Protein AF-A0A8S3K7L9-F1 (afdb_monomer_lite)

Secondary structure (DSSP, 8-state):
-HHHHHHHHHHHHHTTSSSS-HHHHHHHHHHHHTTHHHHHHHHHHHHH-TT--HHHHHHHHHHHHHHHHHHGGGGHHHHTSHHHHHHHHHHHH-SSHHHHHHHHHHHHHHHHHH--

InterPro domains:
  IPR011989 Armadillo-like helical [G3DSA:1.25.10.10] (1-116)
  IPR058584 Importin subunit beta-1/Transportin-1-like, TPR repeats [PF25574] (2-91)

Sequence (116 aa):
CLSAYTGIIQGLRNSVAPAGDSTLALVELQLVTGQLPFMVQFIETIARDPNKSDSIIGSAIGLIGDLVTSYGQQMIEYVERDPIDKLLTEGKRSKIMKTKTLAMWATKEIRKIKNN

Foldseek 3Di:
DLVVLLVVLVVLVVQCPDPDDNPVSVVVLVVCLVVVVVLLVVLLVLLPDPPRDLVNLQSSLLSLLSCCVSVQLVCLVSCPDPSNVSSLVVQCVDPDPSSNVSSVNSVVSNVVSVVD

Radius of gyration: 14.1 Å; chains: 1; bounding box: 35×37×35 Å

Structure (mmCIF, N/CA/C/O backbone):
data_AF-A0A8S3K7L9-F1
#
_entry.id   AF-A0A8S3K7L9-F1
#
loop_
_atom_site.group_PDB
_atom_site.id
_atom_site.type_symbol
_atom_site.label_atom_id
_atom_site.label_alt_id
_atom_site.label_comp_id
_atom_site.label_asym_id
_atom_site.label_entity_id
_atom_site.label_seq_id
_atom_site.pdbx_PDB_ins_code
_atom_site.Cartn_x
_atom_site.Cartn_y
_atom_site.Cartn_z
_atom_site.occupancy
_atom_site.B_iso_or_equiv
_atom_site.auth_seq_id
_atom_site.auth_comp_id
_atom_site.auth_asym_id
_atom_site.auth_atom_id
_atom_site.pdbx_PDB_model_num
ATOM 1 N N . CYS A 1 1 ? -6.205 5.003 -13.461 1.00 54.00 1 CYS A N 1
ATOM 2 C CA . CYS A 1 1 ? -7.403 4.680 -12.651 1.00 54.00 1 CYS A CA 1
ATOM 3 C C . CYS A 1 1 ? -7.099 4.561 -11.153 1.00 54.00 1 CYS A C 1
ATOM 5 O O . CYS A 1 1 ? -7.787 5.218 -10.391 1.00 54.00 1 CYS A O 1
ATOM 7 N N . LEU A 1 2 ? -6.061 3.828 -10.711 1.00 57.00 2 LEU A N 1
ATOM 8 C CA . LEU A 1 2 ? -5.636 3.778 -9.288 1.00 57.00 2 LEU A CA 1
ATOM 9 C C . LEU A 1 2 ? -5.440 5.163 -8.652 1.00 57.00 2 LEU A C 1
ATOM 11 O O . LEU A 1 2 ? -5.891 5.407 -7.540 1.00 57.00 2 LEU A O 1
ATOM 15 N N . SER A 1 3 ? -4.823 6.083 -9.396 1.00 58.16 3 SER A N 1
ATOM 16 C CA . SER A 1 3 ? -4.593 7.465 -8.968 1.00 58.16 3 SER A CA 1
ATOM 17 C C . SER A 1 3 ? -5.874 8.229 -8.622 1.00 58.16 3 SER A C 1
ATOM 19 O O . SER A 1 3 ? -5.829 9.109 -7.770 1.00 58.16 3 SER A O 1
ATOM 21 N N . ALA A 1 4 ? -7.011 7.888 -9.238 1.00 68.31 4 ALA A N 1
ATOM 22 C CA . ALA A 1 4 ? -8.294 8.512 -8.927 1.00 68.31 4 ALA A CA 1
ATOM 23 C C . ALA A 1 4 ? -8.810 8.060 -7.553 1.00 68.31 4 ALA A C 1
ATOM 25 O O . ALA A 1 4 ? -9.228 8.895 -6.759 1.00 68.31 4 ALA A O 1
ATOM 26 N N . TYR A 1 5 ? -8.697 6.765 -7.233 1.00 57.16 5 TYR A N 1
ATOM 27 C CA . TYR A 1 5 ? -9.067 6.240 -5.914 1.00 57.16 5 TYR A CA 1
ATOM 28 C C . TYR A 1 5 ? -8.175 6.798 -4.806 1.00 57.16 5 TYR A C 1
ATOM 30 O O . TYR A 1 5 ? -8.684 7.232 -3.776 1.00 57.16 5 TYR A O 1
ATOM 38 N N . THR A 1 6 ? -6.861 6.865 -5.046 1.00 68.19 6 THR A N 1
ATOM 39 C CA . THR A 1 6 ? -5.922 7.536 -4.139 1.00 68.19 6 THR A CA 1
ATOM 40 C C . THR A 1 6 ? -6.318 8.997 -3.912 1.00 68.19 6 THR A C 1
ATOM 42 O O . THR A 1 6 ? -6.385 9.430 -2.768 1.00 68.19 6 THR A O 1
ATOM 45 N N . GLY A 1 7 ? -6.644 9.742 -4.975 1.00 69.44 7 GLY A N 1
ATOM 46 C CA . GLY A 1 7 ? -7.065 11.142 -4.874 1.00 69.44 7 GLY A CA 1
ATOM 47 C C . GLY A 1 7 ? -8.358 11.342 -4.077 1.00 69.44 7 GLY A C 1
ATOM 48 O O . GLY A 1 7 ? -8.416 12.243 -3.246 1.00 69.44 7 GLY A O 1
ATOM 49 N N . ILE A 1 8 ? -9.364 10.483 -4.275 1.00 74.31 8 ILE A N 1
ATOM 50 C CA . ILE A 1 8 ? -10.632 10.541 -3.529 1.00 74.31 8 ILE A CA 1
ATOM 51 C C . ILE A 1 8 ? -10.387 10.269 -2.042 1.00 74.31 8 ILE A C 1
ATOM 53 O O . ILE A 1 8 ? -10.797 11.062 -1.202 1.00 74.31 8 ILE A O 1
ATOM 57 N N . ILE A 1 9 ? -9.674 9.189 -1.707 1.00 69.12 9 ILE A N 1
ATOM 58 C CA . ILE A 1 9 ? -9.416 8.819 -0.308 1.00 69.12 9 ILE A CA 1
ATOM 59 C C . ILE A 1 9 ? -8.571 9.890 0.388 1.00 69.12 9 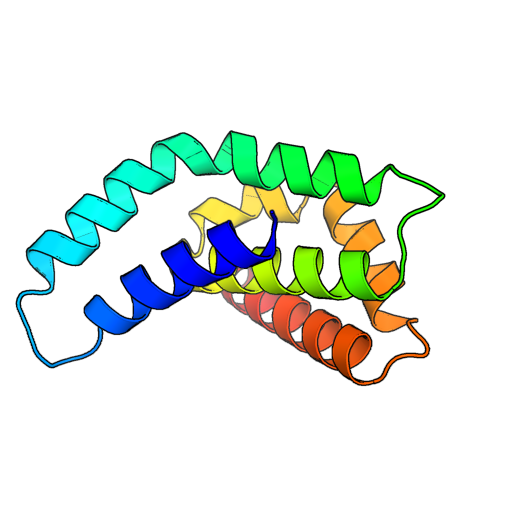ILE A C 1
ATOM 61 O O . ILE A 1 9 ? -8.890 10.297 1.500 1.00 69.12 9 ILE A O 1
ATOM 65 N N . GLN A 1 10 ? -7.513 10.386 -0.258 1.00 69.50 10 GLN A N 1
ATOM 66 C CA . GLN A 1 10 ? -6.675 11.443 0.314 1.00 69.50 10 GLN A CA 1
ATOM 67 C C . GLN A 1 10 ? -7.445 12.758 0.487 1.00 69.50 10 GLN A C 1
ATOM 69 O O . GLN A 1 10 ? -7.293 13.412 1.519 1.00 69.50 10 GLN A O 1
ATOM 74 N N . GLY A 1 11 ? -8.301 13.118 -0.475 1.00 68.75 11 GLY A N 1
ATOM 75 C CA . GLY A 1 11 ? -9.195 14.271 -0.368 1.00 68.75 11 GLY A CA 1
ATOM 76 C C . GLY A 1 11 ? -10.140 14.157 0.827 1.00 68.75 11 GLY A C 1
ATOM 77 O O . GLY A 1 11 ? -10.177 15.065 1.655 1.00 68.75 11 GLY A O 1
ATOM 78 N N . LEU A 1 12 ? -10.809 13.008 0.968 1.00 63.72 12 LEU A N 1
ATOM 79 C CA . LEU A 1 12 ? -11.737 12.728 2.069 1.00 63.72 12 LEU A CA 1
ATOM 80 C C . LEU A 1 12 ? -11.048 12.691 3.440 1.00 63.72 12 LEU A C 1
ATOM 82 O O . LEU A 1 12 ? -11.633 13.099 4.433 1.00 63.72 12 LEU A O 1
ATOM 86 N N . ARG A 1 13 ? -9.792 12.241 3.534 1.00 62.28 13 ARG A N 1
ATOM 87 C CA . ARG A 1 13 ? -9.025 12.304 4.793 1.00 62.28 13 ARG A CA 1
ATOM 88 C C . ARG A 1 13 ? -8.637 13.730 5.166 1.00 62.28 13 ARG A C 1
ATOM 90 O O . ARG A 1 13 ? -8.691 14.088 6.340 1.00 62.28 13 ARG A O 1
ATOM 97 N N . ASN A 1 14 ? -8.223 14.534 4.187 1.00 58.88 14 ASN A N 1
ATOM 98 C CA . ASN A 1 14 ? -7.822 15.918 4.433 1.00 58.88 14 ASN A CA 1
ATOM 99 C C . ASN A 1 14 ? -9.008 16.808 4.834 1.00 58.88 14 ASN A C 1
ATOM 101 O O . ASN A 1 14 ? -8.784 17.790 5.537 1.00 58.88 14 ASN A O 1
ATOM 105 N N . SER A 1 15 ? -10.247 16.452 4.474 1.00 54.91 15 SER A N 1
ATOM 106 C CA . SER A 1 15 ? -11.462 17.101 4.994 1.00 54.91 15 SER A CA 1
ATOM 107 C C . SER A 1 15 ? -11.829 16.698 6.430 1.00 54.91 15 SER A C 1
ATOM 109 O O . SER A 1 15 ? -12.710 17.312 7.015 1.00 54.91 15 SER A O 1
ATOM 111 N N . VAL A 1 16 ? -11.163 15.698 7.023 1.00 51.78 16 VAL A N 1
ATOM 112 C CA . VAL A 1 16 ? -11.345 15.301 8.439 1.00 51.78 16 VAL A CA 1
ATOM 113 C C . VAL A 1 16 ? -10.342 16.023 9.366 1.00 51.78 16 VAL A C 1
ATOM 115 O O . VAL A 1 16 ? -10.502 16.015 10.585 1.00 51.78 16 VAL A O 1
ATOM 118 N N . ALA A 1 17 ? -9.305 16.674 8.819 1.00 49.97 17 ALA A N 1
ATOM 119 C CA . ALA A 1 17 ? -8.325 17.470 9.574 1.00 49.97 17 ALA A CA 1
ATOM 120 C C . ALA A 1 17 ? -8.910 18.849 9.988 1.00 49.97 17 ALA A C 1
ATOM 122 O O . ALA A 1 17 ? -9.871 19.302 9.376 1.00 49.97 17 ALA A O 1
ATOM 123 N N . PRO A 1 18 ? -8.375 19.540 11.020 1.00 50.94 18 PRO A N 1
ATOM 124 C CA . PRO A 1 18 ? -9.152 20.155 12.113 1.00 50.94 18 PRO A CA 1
ATOM 125 C C . PRO A 1 18 ? -9.869 21.489 11.807 1.00 50.94 18 PRO A C 1
ATOM 127 O O . PRO A 1 18 ? -10.069 22.303 12.706 1.00 50.94 18 PRO A O 1
ATOM 130 N N . ALA A 1 19 ? -10.275 21.741 10.565 1.00 52.88 19 ALA A N 1
ATOM 131 C CA . ALA A 1 19 ? -10.952 22.967 10.164 1.00 52.88 19 ALA A CA 1
ATOM 132 C C . ALA A 1 19 ? -12.190 22.670 9.303 1.00 52.88 19 ALA A C 1
ATOM 134 O O . ALA A 1 19 ? -12.182 22.896 8.098 1.00 52.88 19 ALA A O 1
ATOM 135 N N . GLY A 1 20 ? -13.266 22.195 9.933 1.00 49.69 20 GLY A N 1
ATOM 136 C CA . GLY A 1 20 ? -14.600 22.169 9.324 1.00 49.69 20 GLY A CA 1
ATOM 137 C C . GLY A 1 20 ? -15.319 20.831 9.467 1.00 49.69 20 GLY A C 1
ATOM 138 O O . GLY A 1 20 ? -14.803 19.804 9.054 1.00 49.69 20 GLY A O 1
ATOM 139 N N . ASP A 1 21 ? -16.497 20.889 10.092 1.00 52.44 21 ASP A N 1
ATOM 140 C CA . ASP A 1 21 ? -17.551 19.867 10.205 1.00 52.44 21 ASP A CA 1
ATOM 141 C C . ASP A 1 21 ? -17.140 18.403 9.922 1.00 52.44 21 ASP A C 1
ATOM 143 O O . ASP A 1 21 ? -17.504 17.795 8.912 1.00 52.44 21 ASP A O 1
ATOM 147 N N . SER A 1 22 ? -16.387 17.815 10.861 1.00 57.34 22 SER A N 1
ATOM 148 C CA . SER A 1 22 ? -15.901 16.428 10.799 1.00 57.34 22 SER A CA 1
ATOM 149 C C . SER A 1 22 ? -17.015 15.378 10.660 1.00 57.34 22 SER A C 1
ATOM 151 O O . SER A 1 22 ? -16.735 14.227 10.330 1.00 57.34 22 SER A O 1
ATOM 153 N N . THR A 1 23 ? -18.274 15.748 10.893 1.00 56.69 23 THR A N 1
ATOM 154 C CA . THR A 1 23 ? -19.436 14.857 10.834 1.00 56.69 23 THR A CA 1
ATOM 155 C C . THR A 1 23 ? -19.757 14.411 9.406 1.00 56.69 23 THR A C 1
ATOM 157 O O . THR A 1 23 ? -20.039 13.235 9.188 1.00 56.69 23 THR A O 1
ATOM 160 N N . LEU A 1 24 ? -19.653 15.308 8.419 1.00 58.09 24 LEU A N 1
ATOM 161 C CA . LEU A 1 24 ? -19.919 14.981 7.011 1.00 58.09 24 LEU A CA 1
ATOM 162 C C . LEU A 1 24 ? -18.835 14.075 6.423 1.00 58.09 24 LEU A C 1
ATOM 164 O O . LEU A 1 24 ? -19.144 13.078 5.774 1.00 58.09 24 LEU A O 1
ATOM 168 N N . ALA A 1 25 ? -17.570 14.365 6.724 1.00 58.31 25 ALA A N 1
ATOM 169 C CA . ALA A 1 25 ? -16.450 13.575 6.229 1.00 58.31 25 ALA A CA 1
ATOM 170 C C . ALA A 1 25 ? -16.440 12.143 6.805 1.00 58.31 25 ALA A C 1
ATOM 172 O O . ALA A 1 25 ? -16.060 11.200 6.112 1.00 58.31 25 ALA A O 1
ATOM 173 N N . LEU A 1 26 ? -16.920 11.946 8.040 1.00 60.75 26 LEU A N 1
ATOM 174 C CA . LEU A 1 26 ? -17.123 10.610 8.618 1.00 60.75 26 LEU A CA 1
ATOM 175 C C . LEU A 1 26 ? -18.243 9.827 7.914 1.00 60.75 26 LEU A C 1
ATOM 177 O O . LEU A 1 26 ? -18.093 8.624 7.694 1.00 60.75 26 LEU A O 1
ATOM 181 N N . VAL A 1 27 ? -19.334 10.496 7.524 1.00 61.91 27 VAL A N 1
ATOM 182 C CA . VAL A 1 27 ? -20.439 9.881 6.765 1.00 61.91 27 VAL A CA 1
ATOM 183 C C . VAL A 1 27 ? -19.988 9.498 5.354 1.00 61.91 27 VAL A C 1
ATOM 185 O O . VAL A 1 27 ? -20.289 8.400 4.887 1.00 61.91 27 VAL A O 1
ATOM 188 N N . GLU A 1 28 ? -19.213 10.349 4.682 1.00 64.19 28 GLU A N 1
ATOM 189 C CA . GLU A 1 28 ? -18.638 10.029 3.369 1.00 64.19 28 GLU A CA 1
ATOM 190 C C . GLU A 1 28 ? -17.646 8.864 3.447 1.00 64.19 28 GLU A C 1
ATOM 192 O O . GLU A 1 28 ? -17.684 7.966 2.603 1.00 64.19 28 GLU A O 1
ATOM 197 N N . LEU A 1 29 ? -16.815 8.805 4.494 1.00 63.03 29 LEU A N 1
ATOM 198 C CA . LEU A 1 29 ? -15.927 7.665 4.726 1.00 63.03 29 LEU A CA 1
ATOM 199 C C . LEU A 1 29 ? -16.727 6.370 4.958 1.00 63.03 29 LEU A C 1
ATOM 201 O O . LEU A 1 29 ? -16.377 5.331 4.404 1.00 63.03 29 LEU A O 1
ATOM 205 N N . GLN A 1 30 ? -17.835 6.438 5.709 1.00 67.31 30 GLN A N 1
ATOM 206 C CA . GLN A 1 30 ? -18.753 5.310 5.913 1.00 67.31 30 GLN A CA 1
ATOM 207 C C . GLN A 1 30 ? -19.425 4.841 4.617 1.00 67.31 30 GLN A C 1
ATOM 209 O O . GLN A 1 30 ? -19.599 3.637 4.424 1.00 67.31 30 GLN A O 1
ATOM 214 N N . LEU A 1 31 ? -19.771 5.756 3.708 1.00 68.19 31 LEU A N 1
ATOM 215 C CA . LEU A 1 31 ? -20.306 5.401 2.390 1.00 68.19 31 LEU A CA 1
ATOM 216 C C . LEU A 1 31 ? -19.263 4.651 1.546 1.00 68.19 31 LEU A C 1
ATOM 218 O O . LEU A 1 31 ? -19.600 3.694 0.844 1.00 68.19 31 LEU A O 1
ATOM 222 N N . VAL A 1 32 ? -17.987 5.033 1.650 1.00 70.31 32 VAL A N 1
ATOM 223 C CA . VAL A 1 32 ? -16.881 4.365 0.944 1.00 70.31 32 VAL A CA 1
ATOM 224 C C . VAL A 1 32 ? -16.496 3.032 1.598 1.00 70.31 32 VAL A C 1
ATOM 226 O O . VAL A 1 32 ? -16.002 2.147 0.897 1.00 70.31 32 VAL A O 1
ATOM 229 N N . THR A 1 33 ? -16.810 2.806 2.879 1.00 71.75 33 THR A N 1
ATOM 230 C CA . THR A 1 33 ? -16.609 1.505 3.548 1.00 71.75 33 THR A CA 1
ATOM 231 C C . THR A 1 33 ? -17.244 0.351 2.763 1.00 71.75 33 THR A C 1
ATOM 233 O O . THR A 1 33 ? -16.624 -0.700 2.604 1.00 71.75 33 THR A O 1
ATOM 236 N N . GLY A 1 34 ? -18.431 0.555 2.175 1.00 77.50 34 GLY A N 1
ATOM 237 C CA . GLY A 1 34 ? -19.092 -0.453 1.333 1.00 77.50 34 GLY A CA 1
ATOM 238 C C . GLY A 1 34 ? -18.334 -0.799 0.041 1.00 77.50 34 GLY A C 1
ATOM 239 O O . GLY A 1 34 ? -18.584 -1.837 -0.566 1.00 77.50 34 GLY A O 1
ATOM 240 N N . GLN A 1 35 ? -17.389 0.046 -0.377 1.00 80.44 35 GLN A N 1
ATOM 241 C CA . GLN A 1 35 ? -16.564 -0.140 -1.572 1.00 80.44 35 GLN A CA 1
ATOM 242 C C . GLN A 1 35 ? -15.199 -0.785 -1.276 1.00 80.44 35 GLN A C 1
ATOM 244 O O . GLN A 1 35 ? -14.501 -1.185 -2.212 1.00 80.44 35 GLN A O 1
ATOM 249 N N . LEU A 1 36 ? -14.815 -0.930 0.001 1.00 85.62 36 LEU A N 1
ATOM 250 C CA . LEU A 1 36 ? -13.529 -1.514 0.405 1.00 85.62 36 LEU A CA 1
ATOM 251 C C . LEU A 1 36 ? -13.240 -2.887 -0.218 1.00 85.62 36 LEU A C 1
ATOM 253 O O . LEU A 1 36 ? -12.132 -3.057 -0.742 1.00 85.62 36 LEU A O 1
ATOM 257 N N . PRO A 1 37 ? -14.190 -3.848 -0.249 1.00 88.06 37 PRO A N 1
ATOM 258 C CA . PRO A 1 37 ? -13.926 -5.155 -0.842 1.00 88.06 37 PRO A CA 1
ATOM 259 C C . PRO A 1 37 ? -13.516 -5.056 -2.314 1.00 88.06 37 PRO A C 1
ATOM 261 O O . PRO A 1 37 ? -12.591 -5.745 -2.738 1.00 88.06 37 PRO A O 1
ATOM 264 N N . PHE A 1 38 ? -14.146 -4.158 -3.079 1.00 88.50 38 PHE A N 1
ATOM 265 C CA . PHE A 1 38 ? -13.854 -3.962 -4.500 1.00 88.50 38 PHE A CA 1
ATOM 266 C C . PHE A 1 38 ? -12.486 -3.315 -4.721 1.00 88.50 38 PHE A C 1
ATOM 268 O O . PHE A 1 38 ? -11.745 -3.731 -5.613 1.00 88.50 38 PHE A O 1
ATOM 275 N N . MET A 1 39 ? -12.114 -2.336 -3.889 1.00 89.81 39 MET A N 1
ATOM 276 C CA . MET A 1 39 ? -10.787 -1.714 -3.960 1.00 89.81 39 MET A CA 1
ATOM 277 C C . MET A 1 39 ? -9.684 -2.732 -3.663 1.00 89.81 39 MET A C 1
ATOM 279 O O . MET A 1 39 ? -8.705 -2.812 -4.405 1.00 89.81 39 MET A O 1
ATOM 283 N N . VAL A 1 40 ? -9.858 -3.555 -2.624 1.00 91.62 40 VAL A N 1
ATOM 284 C CA . VAL A 1 40 ? -8.889 -4.605 -2.290 1.00 91.62 40 VAL A CA 1
ATOM 285 C C . VAL A 1 40 ? -8.846 -5.673 -3.380 1.00 91.62 40 VAL A C 1
ATOM 287 O O . VAL A 1 40 ? -7.760 -6.054 -3.803 1.00 91.62 40 VAL A O 1
ATOM 290 N N . GLN A 1 41 ? -9.993 -6.108 -3.904 1.00 92.94 41 GLN A N 1
ATOM 291 C CA . GLN A 1 41 ? -10.048 -7.078 -5.000 1.00 92.94 41 GLN A CA 1
ATOM 292 C C . GLN A 1 41 ? -9.326 -6.572 -6.258 1.00 92.94 41 GLN A C 1
ATOM 294 O O . GLN A 1 41 ? -8.633 -7.336 -6.937 1.00 92.94 41 GLN A O 1
ATOM 299 N N . PHE A 1 42 ? -9.443 -5.281 -6.570 1.00 91.12 42 PHE A N 1
ATOM 300 C CA . PHE A 1 42 ? -8.706 -4.676 -7.673 1.00 91.12 42 PHE A CA 1
ATOM 301 C C . PHE A 1 42 ? -7.189 -4.719 -7.434 1.00 91.12 42 PHE A C 1
ATOM 303 O O . PHE A 1 42 ? -6.431 -5.099 -8.328 1.00 91.12 42 PHE A O 1
ATOM 310 N N . ILE A 1 43 ? -6.743 -4.423 -6.211 1.00 94.44 43 ILE A N 1
ATOM 311 C CA . ILE A 1 43 ? -5.330 -4.524 -5.818 1.00 94.44 43 ILE A CA 1
ATOM 312 C C . ILE A 1 43 ? -4.837 -5.977 -5.869 1.00 94.44 43 ILE A C 1
ATOM 314 O O . ILE A 1 43 ? -3.739 -6.225 -6.356 1.00 94.44 43 ILE A O 1
ATOM 318 N N . GLU A 1 44 ? -5.638 -6.950 -5.434 1.00 94.00 44 GLU A N 1
ATOM 319 C CA . GLU A 1 44 ? -5.302 -8.374 -5.555 1.00 94.00 44 GLU A CA 1
ATOM 320 C C . GLU A 1 44 ? -5.166 -8.812 -7.016 1.00 94.00 44 GLU A C 1
ATOM 322 O O . GLU A 1 44 ? -4.278 -9.596 -7.349 1.00 94.00 44 GLU A O 1
ATOM 327 N N . THR A 1 45 ? -6.030 -8.299 -7.893 1.00 93.69 45 THR A N 1
ATOM 328 C CA . THR A 1 45 ? -5.963 -8.571 -9.335 1.00 93.69 45 THR A CA 1
ATOM 329 C C . THR A 1 45 ? -4.646 -8.059 -9.909 1.00 93.69 45 THR A C 1
ATOM 331 O O . THR A 1 45 ? -3.962 -8.791 -10.617 1.00 93.69 45 THR A O 1
ATOM 334 N N . ILE A 1 46 ? -4.240 -6.845 -9.522 1.00 93.56 46 ILE A N 1
ATOM 335 C CA . ILE A 1 46 ? -2.926 -6.294 -9.867 1.00 93.56 46 ILE A CA 1
ATOM 336 C C . ILE A 1 46 ? -1.808 -7.159 -9.287 1.00 93.56 46 ILE A C 1
ATOM 338 O O . ILE A 1 46 ? -0.862 -7.470 -9.995 1.00 93.56 46 ILE A O 1
ATOM 342 N N . ALA A 1 47 ? -1.899 -7.576 -8.023 1.00 94.12 47 ALA A N 1
ATOM 343 C CA . ALA A 1 47 ? -0.863 -8.380 -7.377 1.00 94.12 47 ALA A CA 1
ATOM 344 C C . ALA A 1 47 ? -0.615 -9.719 -8.088 1.00 94.12 47 ALA A C 1
ATOM 346 O O . ALA A 1 47 ? 0.525 -10.184 -8.146 1.00 94.12 47 ALA A O 1
ATOM 347 N N . ARG A 1 48 ? -1.671 -10.319 -8.651 1.00 93.19 48 ARG A N 1
ATOM 348 C CA . ARG A 1 48 ? -1.606 -11.572 -9.414 1.00 93.19 48 ARG A CA 1
ATOM 349 C C . ARG A 1 48 ? -1.120 -11.390 -10.855 1.00 93.19 48 ARG A C 1
ATOM 351 O O . ARG A 1 48 ? -0.763 -12.389 -11.473 1.00 93.19 48 ARG A O 1
ATOM 358 N N . ASP A 1 49 ? -1.082 -10.169 -11.385 1.00 93.06 49 ASP A N 1
ATOM 359 C CA . ASP A 1 49 ? -0.585 -9.905 -12.737 1.00 93.06 49 ASP A CA 1
ATOM 360 C C . ASP A 1 49 ? 0.954 -10.044 -12.785 1.00 93.06 49 ASP A C 1
ATOM 362 O O . ASP A 1 49 ? 1.671 -9.285 -12.118 1.00 93.06 49 ASP A O 1
ATOM 366 N N . PRO A 1 50 ? 1.507 -10.999 -13.558 1.00 90.31 50 PRO A N 1
ATOM 367 C CA . PRO A 1 50 ? 2.953 -11.148 -13.699 1.00 90.31 50 PRO A CA 1
ATOM 368 C C . PRO A 1 50 ? 3.602 -10.011 -14.506 1.00 90.31 50 PRO A C 1
ATOM 370 O O . PRO A 1 50 ? 4.807 -9.809 -14.389 1.00 90.31 50 PRO A O 1
ATOM 373 N N . ASN A 1 51 ? 2.830 -9.257 -15.296 1.00 92.12 51 ASN A N 1
ATOM 374 C CA . ASN A 1 51 ? 3.326 -8.199 -16.183 1.00 92.12 51 ASN A CA 1
ATOM 375 C C . ASN A 1 51 ? 3.178 -6.789 -15.590 1.00 92.12 51 ASN A C 1
ATOM 377 O O . ASN A 1 51 ? 3.381 -5.789 -16.287 1.00 92.12 51 ASN A O 1
ATOM 381 N N . LYS A 1 52 ? 2.824 -6.682 -14.305 1.00 93.31 52 LYS A N 1
ATOM 382 C CA . LYS A 1 52 ? 2.693 -5.393 -13.622 1.00 93.31 52 LYS A CA 1
ATOM 383 C C . LYS A 1 52 ? 4.019 -4.631 -13.614 1.00 93.31 52 LYS A C 1
ATOM 385 O O . LYS A 1 52 ? 5.079 -5.168 -13.299 1.00 93.31 52 LYS A O 1
ATOM 390 N N . SER A 1 53 ? 3.956 -3.345 -13.942 1.00 94.19 53 SER A N 1
ATOM 391 C CA . SER A 1 53 ? 5.126 -2.471 -13.896 1.00 94.19 53 SER A CA 1
ATOM 392 C C . SER A 1 53 ? 5.405 -1.991 -12.474 1.00 94.19 53 SER A C 1
ATOM 394 O O . SER A 1 53 ? 4.510 -1.915 -11.631 1.00 94.19 53 SER A O 1
ATOM 396 N N . ASP A 1 54 ? 6.641 -1.570 -12.217 1.00 92.81 54 ASP A N 1
ATOM 397 C CA . ASP A 1 54 ? 7.036 -1.048 -10.908 1.00 92.81 54 ASP A CA 1
ATOM 398 C C . ASP A 1 54 ? 6.200 0.167 -10.468 1.00 92.81 54 ASP A C 1
ATOM 400 O O . ASP A 1 54 ? 5.816 0.295 -9.306 1.00 92.81 54 ASP A O 1
ATOM 404 N N . SER A 1 55 ? 5.821 1.017 -11.427 1.00 92.94 55 SER A N 1
ATOM 405 C CA . SER A 1 55 ? 4.933 2.147 -11.156 1.00 92.94 55 SER A CA 1
ATOM 406 C C . SER A 1 55 ? 3.556 1.693 -10.666 1.00 92.94 55 SER A C 1
ATOM 408 O O . SER A 1 55 ? 2.993 2.340 -9.784 1.00 92.94 55 SER A O 1
ATOM 410 N N . ILE A 1 56 ? 3.009 0.609 -11.225 1.00 94.19 56 ILE A N 1
ATOM 411 C CA . ILE A 1 56 ? 1.720 0.047 -10.804 1.00 94.19 56 ILE A CA 1
ATOM 412 C C . ILE A 1 56 ? 1.836 -0.572 -9.410 1.00 94.19 56 ILE A C 1
ATOM 414 O O . ILE A 1 56 ? 0.960 -0.338 -8.578 1.00 94.19 56 ILE A O 1
ATOM 418 N N . ILE A 1 57 ? 2.937 -1.274 -9.125 1.00 95.56 57 ILE A N 1
ATOM 419 C CA . ILE A 1 57 ? 3.236 -1.804 -7.787 1.00 95.56 57 ILE A CA 1
ATOM 420 C C . ILE A 1 57 ? 3.252 -0.664 -6.765 1.00 95.56 57 ILE A C 1
ATOM 422 O O . ILE A 1 57 ? 2.550 -0.729 -5.756 1.00 95.56 57 ILE A O 1
ATOM 426 N N . GLY A 1 58 ? 3.988 0.415 -7.045 1.00 94.69 58 GLY A N 1
ATOM 427 C CA . GLY A 1 58 ? 4.058 1.584 -6.170 1.00 94.69 58 GLY A CA 1
ATOM 428 C C . GLY A 1 58 ? 2.694 2.233 -5.926 1.00 94.69 58 GLY A C 1
ATOM 429 O O . GLY A 1 58 ? 2.361 2.537 -4.782 1.00 94.69 58 GLY A O 1
ATOM 430 N N . SER A 1 59 ? 1.875 2.406 -6.968 1.00 94.88 59 SER A N 1
ATOM 431 C CA . SER A 1 59 ? 0.521 2.959 -6.829 1.00 94.88 59 SER A CA 1
ATOM 432 C C . SER A 1 59 ? -0.411 2.058 -6.016 1.00 94.88 59 SER A C 1
ATOM 434 O O . SER A 1 59 ? -1.138 2.557 -5.161 1.00 94.88 59 SER A O 1
ATOM 436 N N . ALA A 1 60 ? -0.379 0.746 -6.249 1.00 95.88 60 ALA A N 1
ATOM 437 C CA . ALA A 1 60 ? -1.208 -0.213 -5.526 1.00 95.88 60 ALA A CA 1
ATOM 438 C C . ALA A 1 60 ? -0.826 -0.290 -4.036 1.00 95.88 60 ALA A C 1
ATOM 440 O O . ALA A 1 60 ? -1.695 -0.263 -3.169 1.00 95.88 60 ALA A O 1
ATOM 441 N N . ILE A 1 61 ? 0.473 -0.294 -3.730 1.00 97.06 61 ILE A N 1
ATOM 442 C CA . ILE A 1 61 ? 0.990 -0.244 -2.355 1.00 97.06 61 ILE A CA 1
ATOM 443 C C . ILE A 1 61 ? 0.634 1.073 -1.662 1.00 97.06 61 ILE A C 1
ATOM 445 O O . ILE A 1 61 ? 0.244 1.060 -0.495 1.00 97.06 61 ILE A O 1
ATOM 449 N N . GLY A 1 62 ? 0.758 2.202 -2.366 1.00 95.12 62 GLY A N 1
ATOM 450 C CA . GLY A 1 62 ? 0.344 3.503 -1.843 1.00 95.12 62 GLY A CA 1
ATOM 451 C C . GLY A 1 62 ? -1.129 3.494 -1.437 1.00 95.12 62 GLY A C 1
ATOM 452 O O . GLY A 1 62 ? -1.455 3.868 -0.314 1.00 95.12 62 GLY A O 1
ATOM 453 N N . LEU A 1 63 ? -1.991 2.951 -2.303 1.00 93.88 63 LEU A N 1
ATOM 454 C CA . LEU A 1 63 ? -3.413 2.790 -2.014 1.00 93.88 63 LEU A CA 1
ATOM 455 C C . LEU A 1 63 ? -3.664 1.878 -0.800 1.00 93.88 63 LEU A C 1
ATOM 457 O O . LEU A 1 63 ? -4.470 2.238 0.049 1.00 93.88 63 LEU A O 1
ATOM 461 N N . ILE A 1 64 ? -2.951 0.750 -0.657 1.00 95.56 64 ILE A N 1
ATOM 462 C CA . ILE A 1 64 ? -3.050 -0.103 0.547 1.00 95.56 64 ILE A CA 1
ATOM 463 C C . ILE A 1 64 ? -2.731 0.702 1.810 1.00 95.56 64 ILE A C 1
ATOM 465 O O . ILE A 1 64 ? -3.477 0.633 2.783 1.00 95.56 64 ILE A O 1
ATOM 469 N N . GLY A 1 65 ? -1.635 1.464 1.810 1.00 95.06 65 GLY A N 1
ATOM 470 C CA . GLY A 1 65 ? -1.253 2.263 2.974 1.00 95.06 65 GLY A CA 1
ATOM 471 C C . GLY A 1 65 ? -2.270 3.362 3.298 1.00 95.06 65 GLY A C 1
ATOM 472 O O . GLY A 1 65 ? -2.585 3.586 4.468 1.00 95.06 65 GLY A O 1
ATOM 473 N N . ASP A 1 66 ? -2.852 4.001 2.282 1.00 91.06 66 ASP A N 1
ATOM 474 C CA . ASP A 1 66 ? -3.927 4.980 2.470 1.00 91.06 66 ASP A CA 1
ATOM 475 C C . ASP A 1 66 ? -5.184 4.339 3.066 1.00 91.06 66 ASP A C 1
ATOM 477 O O . ASP A 1 66 ? -5.761 4.881 4.010 1.00 91.06 66 ASP A O 1
ATOM 481 N N . LEU A 1 67 ? -5.577 3.156 2.591 1.00 91.62 67 LEU A N 1
ATOM 482 C CA . LEU A 1 67 ? -6.707 2.410 3.146 1.00 91.62 67 LEU A CA 1
ATOM 483 C C . LEU A 1 67 ? -6.449 2.001 4.601 1.00 91.62 67 LEU A C 1
ATOM 485 O O . LEU A 1 67 ? -7.285 2.241 5.468 1.00 91.62 67 LEU A O 1
ATOM 489 N N . VAL A 1 68 ? -5.269 1.457 4.901 1.00 94.19 68 VAL A N 1
ATOM 490 C CA . VAL A 1 68 ? -4.870 1.064 6.264 1.00 94.19 68 VAL A CA 1
ATOM 491 C C . VAL A 1 68 ? -4.905 2.249 7.223 1.00 94.19 68 VAL A C 1
ATOM 493 O O . VAL A 1 68 ? -5.426 2.136 8.330 1.00 94.19 68 VAL A O 1
ATOM 496 N N . THR A 1 69 ? -4.394 3.402 6.795 1.00 90.69 69 THR A N 1
ATOM 497 C CA . THR A 1 69 ? -4.387 4.610 7.630 1.00 90.69 69 THR A CA 1
ATOM 498 C C . THR A 1 69 ? -5.752 5.284 7.758 1.00 90.69 69 THR A C 1
ATOM 500 O O . THR A 1 69 ? -5.942 6.050 8.698 1.00 90.69 69 THR A O 1
ATOM 503 N N . SER A 1 70 ? -6.695 5.003 6.854 1.00 87.00 70 SER A N 1
ATOM 504 C CA . SER A 1 70 ? -8.060 5.550 6.905 1.00 87.00 70 SER A CA 1
ATOM 505 C C . SER A 1 70 ? -9.015 4.675 7.713 1.00 87.00 70 SER A C 1
ATOM 507 O O . SER A 1 70 ? -9.802 5.189 8.497 1.00 87.00 70 SER A O 1
ATOM 509 N N . TYR A 1 71 ? -8.947 3.356 7.521 1.00 87.12 71 TYR A N 1
ATOM 510 C CA . TYR A 1 71 ? -9.943 2.409 8.033 1.00 87.12 71 TYR A CA 1
ATOM 511 C C . TYR A 1 71 ? -9.432 1.549 9.199 1.00 87.12 71 TYR A C 1
ATOM 513 O O . TYR A 1 71 ? -10.211 0.830 9.828 1.00 87.12 71 TYR A O 1
ATOM 521 N N . GLY A 1 72 ? -8.141 1.636 9.539 1.00 90.19 72 GLY A N 1
ATOM 522 C CA . GLY A 1 72 ? -7.586 1.030 10.748 1.00 90.19 72 GLY A CA 1
ATOM 523 C C . GLY A 1 72 ? -7.787 -0.487 10.806 1.00 90.19 72 GLY A C 1
ATOM 524 O O . GLY A 1 72 ? -7.495 -1.196 9.843 1.00 90.19 72 GLY A O 1
ATOM 525 N N . GLN A 1 73 ? -8.308 -0.987 11.934 1.00 91.44 73 GLN A N 1
ATOM 526 C CA . GLN A 1 73 ? -8.517 -2.423 12.169 1.00 91.44 73 GLN A CA 1
ATOM 527 C C . GLN A 1 73 ? -9.423 -3.101 11.126 1.0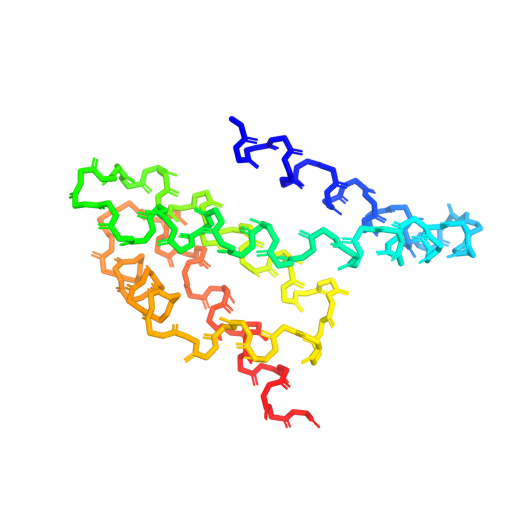0 91.44 73 GLN A C 1
ATOM 529 O O . GLN A 1 73 ? -9.236 -4.283 10.850 1.00 91.44 73 GLN A O 1
ATOM 534 N N . GLN A 1 74 ? -10.328 -2.365 10.466 1.00 89.69 74 GLN A N 1
ATOM 535 C CA . GLN A 1 74 ? -11.173 -2.922 9.396 1.00 89.69 74 GLN A CA 1
ATOM 536 C C . GLN A 1 74 ? -10.350 -3.448 8.208 1.00 89.69 74 GLN A C 1
ATOM 538 O O . GLN A 1 74 ? -10.842 -4.251 7.422 1.00 89.69 74 GLN A O 1
ATOM 543 N N . MET A 1 75 ? -9.090 -3.021 8.074 1.00 93.94 75 MET A N 1
ATOM 544 C CA . MET A 1 75 ? -8.199 -3.469 7.005 1.00 93.94 75 MET A CA 1
ATOM 545 C C . MET A 1 75 ? -7.450 -4.768 7.313 1.00 93.94 75 MET A C 1
ATOM 547 O O . MET A 1 75 ? -6.852 -5.317 6.388 1.00 93.94 75 MET A O 1
ATOM 551 N N . ILE A 1 76 ? -7.468 -5.279 8.554 1.00 92.44 76 ILE A N 1
ATOM 552 C CA . ILE A 1 76 ? -6.672 -6.455 8.964 1.00 92.44 76 ILE A CA 1
ATOM 553 C C . ILE A 1 76 ? -6.982 -7.669 8.078 1.00 92.44 76 ILE A C 1
ATOM 555 O O . ILE A 1 76 ? -6.075 -8.218 7.454 1.00 92.44 76 ILE A O 1
ATOM 559 N N . GLU A 1 77 ? -8.262 -8.012 7.921 1.00 91.81 77 GLU A N 1
ATOM 560 C CA . GLU A 1 77 ? -8.715 -9.172 7.132 1.00 91.81 77 GLU A CA 1
ATOM 561 C C . GLU A 1 77 ? -8.361 -9.079 5.635 1.00 91.81 77 GLU A C 1
ATOM 563 O O . GLU A 1 77 ? -8.341 -10.076 4.906 1.00 91.81 77 GLU A O 1
ATOM 568 N N . TYR A 1 78 ? -8.090 -7.868 5.147 1.00 93.00 78 TYR A N 1
ATOM 569 C CA . TYR A 1 78 ? -7.718 -7.614 3.760 1.00 93.00 78 TYR A CA 1
ATOM 570 C C . TYR A 1 78 ? -6.204 -7.677 3.554 1.00 93.00 78 TYR A C 1
ATOM 572 O O . TYR A 1 78 ? -5.738 -8.285 2.592 1.00 93.00 78 TYR A O 1
ATOM 580 N N . VAL A 1 79 ? -5.422 -7.072 4.453 1.00 92.88 79 VAL A N 1
ATOM 581 C CA . VAL A 1 79 ? -3.956 -6.993 4.315 1.00 92.88 79 VAL A CA 1
ATOM 582 C C . VAL A 1 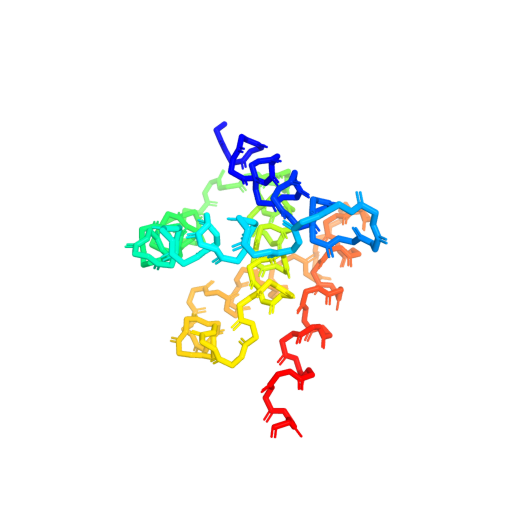79 ? -3.236 -8.287 4.687 1.00 92.88 79 VAL A C 1
ATOM 584 O O . VAL A 1 79 ? -2.072 -8.454 4.338 1.00 92.88 79 VAL A O 1
ATOM 587 N N . GLU A 1 80 ? -3.914 -9.208 5.371 1.00 90.56 80 GLU A N 1
ATOM 588 C CA . GLU A 1 80 ? -3.398 -10.547 5.686 1.00 90.56 80 GLU A CA 1
ATOM 589 C C . GLU A 1 80 ? -3.471 -11.537 4.527 1.00 90.56 80 GLU A C 1
ATOM 591 O O . GLU A 1 80 ? -2.926 -12.637 4.606 1.00 90.56 80 GLU A O 1
ATOM 596 N N . ARG A 1 81 ? -4.108 -11.148 3.424 1.00 93.00 81 ARG A N 1
ATOM 597 C CA . ARG A 1 81 ? -4.226 -12.002 2.247 1.00 93.00 81 ARG A CA 1
ATOM 598 C C . ARG A 1 81 ? -2.883 -12.108 1.528 1.00 93.00 81 ARG A C 1
ATOM 600 O O . ARG A 1 81 ? -2.217 -11.108 1.261 1.00 93.00 81 ARG A O 1
ATOM 607 N N . ASP A 1 82 ? -2.539 -13.329 1.127 1.00 94.81 82 ASP A N 1
ATOM 608 C CA . ASP A 1 82 ? -1.279 -13.668 0.450 1.00 94.81 82 ASP A CA 1
ATOM 609 C C . ASP A 1 82 ? -0.928 -12.766 -0.760 1.00 94.81 82 ASP A C 1
ATOM 611 O O . ASP A 1 82 ? 0.225 -12.336 -0.852 1.00 94.81 82 ASP A O 1
ATOM 615 N N . PRO A 1 83 ? -1.867 -12.374 -1.653 1.00 95.25 83 PRO A N 1
ATOM 616 C CA . PRO A 1 83 ? -1.538 -11.471 -2.757 1.00 95.25 83 PRO A CA 1
ATOM 617 C C . PRO A 1 83 ? -1.033 -10.099 -2.290 1.00 95.25 83 PRO A C 1
ATOM 619 O O . PRO A 1 83 ? -0.146 -9.523 -2.920 1.00 95.25 83 PRO A O 1
ATOM 622 N N . ILE A 1 84 ? -1.568 -9.578 -1.183 1.00 95.38 84 ILE A N 1
ATOM 623 C CA . ILE A 1 84 ? -1.183 -8.272 -0.642 1.00 95.38 84 ILE A CA 1
ATOM 624 C C . ILE A 1 84 ? 0.214 -8.343 -0.020 1.00 95.38 84 ILE A C 1
ATOM 626 O O . ILE A 1 84 ? 1.053 -7.484 -0.302 1.00 95.38 84 ILE A O 1
ATOM 630 N N . ASP A 1 85 ? 0.505 -9.391 0.756 1.00 94.75 85 ASP A N 1
ATOM 631 C CA . ASP A 1 85 ? 1.839 -9.586 1.339 1.00 94.75 85 ASP A CA 1
ATOM 632 C C . ASP A 1 85 ? 2.918 -9.792 0.261 1.00 94.75 85 ASP A C 1
ATOM 634 O O . ASP A 1 85 ? 4.003 -9.199 0.324 1.00 94.75 85 ASP A O 1
ATOM 638 N N . LYS A 1 86 ? 2.597 -10.551 -0.795 1.00 95.44 86 LYS A N 1
ATOM 639 C CA . LYS A 1 86 ? 3.472 -10.711 -1.964 1.00 95.44 86 LYS A CA 1
ATOM 640 C C . LYS A 1 86 ? 3.745 -9.383 -2.654 1.00 95.44 86 LYS A C 1
ATOM 642 O O . LYS A 1 86 ? 4.908 -9.077 -2.913 1.00 95.44 86 LYS A O 1
ATOM 647 N N . LEU A 1 87 ? 2.713 -8.571 -2.888 1.00 96.56 87 LEU A N 1
ATOM 648 C CA . LEU A 1 87 ? 2.858 -7.256 -3.510 1.00 96.56 87 LEU A CA 1
ATOM 649 C C . LEU A 1 87 ? 3.742 -6.323 -2.666 1.00 96.56 87 LEU A C 1
ATOM 651 O O . LEU A 1 87 ? 4.642 -5.674 -3.199 1.00 96.56 87 LEU A O 1
ATOM 655 N N . LEU A 1 88 ? 3.552 -6.296 -1.342 1.00 96.81 88 LEU A N 1
ATOM 656 C CA . LEU A 1 88 ? 4.403 -5.534 -0.420 1.00 96.81 88 LEU A CA 1
ATOM 657 C C . LEU A 1 88 ? 5.853 -6.032 -0.441 1.00 96.81 88 LEU A C 1
ATOM 659 O O . LEU A 1 88 ? 6.797 -5.237 -0.416 1.00 96.81 88 LEU A O 1
ATOM 663 N N . THR A 1 89 ? 6.051 -7.347 -0.489 1.00 97.00 89 THR A N 1
ATOM 664 C CA . THR A 1 89 ? 7.375 -7.971 -0.579 1.00 97.00 89 THR A CA 1
ATOM 665 C C . THR A 1 89 ? 8.075 -7.665 -1.899 1.00 97.00 89 THR A C 1
ATOM 667 O O . THR A 1 89 ? 9.262 -7.335 -1.886 1.00 97.00 89 THR A O 1
ATOM 670 N N . GLU A 1 90 ? 7.348 -7.669 -3.012 1.00 96.19 90 GLU A N 1
ATOM 671 C CA . GLU A 1 90 ? 7.839 -7.237 -4.319 1.00 96.19 90 GLU A CA 1
ATOM 672 C C . GLU A 1 90 ? 8.233 -5.752 -4.300 1.00 96.19 90 GLU A C 1
ATOM 674 O O . GL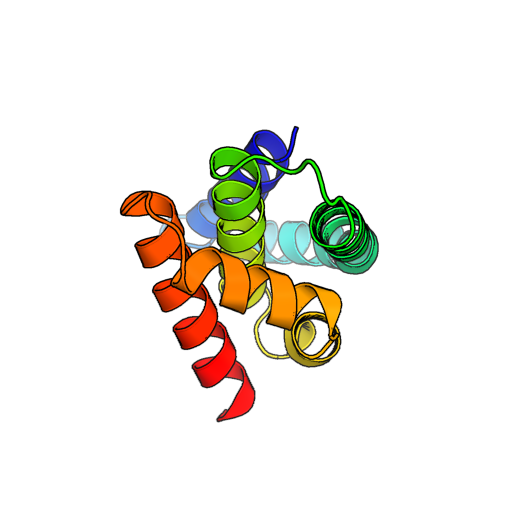U A 1 90 ? 9.362 -5.407 -4.652 1.00 96.19 90 GLU A O 1
ATOM 679 N N . GLY A 1 91 ? 7.375 -4.883 -3.754 1.00 97.00 91 GLY A N 1
ATOM 680 C CA . GLY A 1 91 ? 7.660 -3.455 -3.606 1.00 97.00 91 GLY A CA 1
ATOM 681 C C . GLY A 1 91 ? 8.898 -3.159 -2.753 1.00 97.00 91 GLY A C 1
ATOM 682 O O . GLY A 1 91 ? 9.710 -2.314 -3.123 1.00 97.00 91 GLY A O 1
ATOM 683 N N . LYS A 1 92 ? 9.124 -3.896 -1.653 1.00 97.38 92 LYS A N 1
ATOM 684 C CA . LYS A 1 92 ? 10.343 -3.762 -0.821 1.00 97.38 92 LYS A CA 1
ATOM 685 C C . LYS A 1 92 ? 11.630 -4.119 -1.581 1.00 97.38 92 LYS A C 1
ATOM 687 O O . LYS A 1 92 ? 12.704 -3.635 -1.215 1.00 97.38 92 LYS A O 1
ATOM 692 N N . ARG A 1 93 ? 11.535 -4.968 -2.611 1.00 96.44 93 ARG A N 1
ATOM 693 C CA . ARG A 1 93 ? 12.657 -5.409 -3.463 1.00 96.44 93 ARG A CA 1
ATOM 694 C C . ARG A 1 93 ? 12.78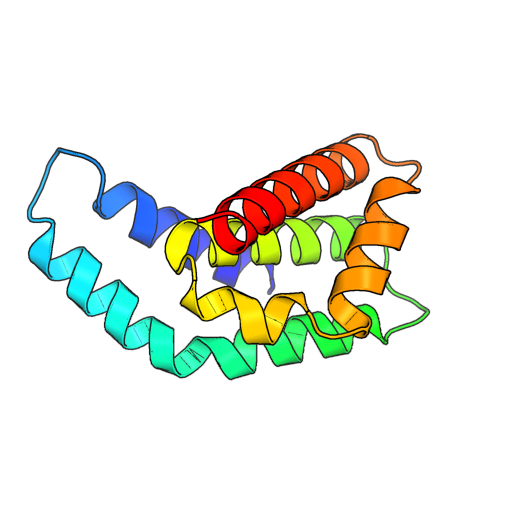3 -4.602 -4.759 1.00 96.44 93 ARG A C 1
ATOM 696 O O . ARG A 1 93 ? 13.724 -4.837 -5.514 1.00 96.44 93 ARG A O 1
ATOM 703 N N . SER A 1 94 ? 11.873 -3.658 -4.998 1.00 95.56 94 SER A N 1
ATOM 704 C CA . SER A 1 94 ? 11.904 -2.758 -6.147 1.00 95.56 94 SER A CA 1
ATOM 705 C C . SER A 1 94 ? 13.244 -2.022 -6.266 1.00 95.56 94 SER A C 1
ATOM 707 O O . SER A 1 94 ? 13.849 -1.609 -5.271 1.00 95.56 94 SER A O 1
ATOM 709 N N . LYS A 1 95 ? 13.689 -1.818 -7.513 1.00 94.44 95 LYS A N 1
ATOM 710 C CA . LYS A 1 95 ? 14.841 -0.962 -7.842 1.00 94.44 95 LYS A CA 1
ATOM 711 C C . LYS A 1 95 ? 14.484 0.528 -7.822 1.00 94.44 95 LYS A C 1
ATOM 713 O O . LYS A 1 95 ? 15.380 1.366 -7.761 1.00 94.44 95 LYS A O 1
ATOM 718 N N . ILE A 1 96 ? 13.197 0.871 -7.870 1.00 96.62 96 ILE A N 1
ATOM 719 C CA . ILE A 1 96 ? 12.719 2.250 -7.839 1.00 96.62 96 ILE A CA 1
ATOM 720 C C . ILE A 1 96 ? 12.560 2.683 -6.383 1.00 96.62 96 ILE A C 1
ATOM 722 O O . ILE A 1 96 ? 11.735 2.160 -5.632 1.00 96.62 96 ILE A O 1
ATOM 726 N N . MET A 1 97 ? 13.334 3.697 -5.989 1.00 96.50 97 MET A N 1
ATOM 727 C CA . MET A 1 97 ? 13.369 4.184 -4.606 1.00 96.50 97 MET A CA 1
ATOM 728 C C . MET A 1 97 ? 11.976 4.566 -4.085 1.00 96.50 97 MET A C 1
ATOM 730 O O . MET A 1 97 ? 11.622 4.217 -2.964 1.00 96.50 97 MET A O 1
ATOM 734 N N . LYS A 1 98 ? 11.157 5.236 -4.907 1.00 95.12 98 LYS A N 1
ATOM 735 C CA . LYS A 1 98 ? 9.799 5.652 -4.523 1.00 95.12 98 LYS A CA 1
ATOM 736 C C . LYS A 1 98 ? 8.919 4.458 -4.133 1.00 95.12 98 LYS A C 1
ATOM 738 O O . LYS A 1 98 ? 8.291 4.492 -3.077 1.00 95.12 98 LYS A O 1
ATOM 743 N N . THR A 1 99 ? 8.903 3.406 -4.949 1.00 96.81 99 THR A N 1
ATOM 744 C CA . THR A 1 99 ? 8.129 2.179 -4.704 1.00 96.81 99 THR A CA 1
ATOM 745 C C . THR A 1 99 ? 8.597 1.480 -3.434 1.00 96.81 99 THR A C 1
ATOM 747 O O . THR A 1 99 ? 7.781 1.138 -2.577 1.00 96.81 99 THR A O 1
ATOM 750 N N . LYS A 1 100 ? 9.917 1.359 -3.253 1.00 98.00 100 LYS A N 1
ATOM 751 C CA . LYS A 1 100 ? 10.508 0.792 -2.038 1.00 98.00 100 LYS A CA 1
ATOM 752 C C . LYS A 1 100 ? 10.110 1.572 -0.783 1.00 98.00 100 LYS A C 1
ATOM 754 O O . LYS A 1 100 ? 9.708 0.967 0.210 1.00 98.00 100 LYS A O 1
ATOM 759 N N . THR A 1 101 ? 10.170 2.903 -0.828 1.00 97.44 101 THR A N 1
ATOM 760 C CA . THR A 1 101 ? 9.759 3.773 0.283 1.00 97.44 101 THR A CA 1
ATOM 761 C C . THR A 1 101 ? 8.286 3.587 0.634 1.00 97.44 101 THR A C 1
ATOM 763 O O . THR A 1 101 ? 7.965 3.409 1.809 1.00 97.44 101 THR A O 1
ATOM 766 N N . LEU A 1 102 ? 7.398 3.552 -0.366 1.00 97.31 102 LEU A N 1
ATOM 767 C CA . LEU A 1 102 ? 5.969 3.304 -0.148 1.00 97.31 102 LEU A CA 1
ATOM 768 C C . LEU A 1 102 ? 5.717 1.921 0.462 1.00 97.31 102 LEU A C 1
ATOM 770 O O . LEU A 1 102 ? 4.921 1.804 1.389 1.00 97.31 102 LEU A O 1
ATOM 774 N N . ALA A 1 103 ? 6.436 0.889 0.014 1.00 97.62 103 ALA A N 1
ATOM 775 C CA . ALA A 1 103 ? 6.308 -0.464 0.554 1.00 97.62 103 ALA A CA 1
ATOM 776 C C . ALA A 1 103 ? 6.740 -0.555 2.021 1.00 97.62 103 ALA A C 1
ATOM 778 O O . ALA A 1 103 ? 6.054 -1.183 2.833 1.00 97.62 103 ALA A O 1
ATOM 779 N N . MET A 1 104 ? 7.843 0.102 2.390 1.00 97.69 104 MET A N 1
ATOM 780 C CA . MET A 1 104 ? 8.278 0.184 3.788 1.00 97.69 104 MET A CA 1
ATOM 781 C C . MET A 1 104 ? 7.265 0.942 4.653 1.00 97.69 104 MET A C 1
ATOM 783 O O . MET A 1 104 ? 6.948 0.491 5.755 1.00 97.69 104 MET A O 1
ATOM 787 N N . TRP A 1 105 ? 6.741 2.063 4.152 1.00 97.38 105 TRP A N 1
ATOM 788 C CA . TRP A 1 105 ? 5.732 2.858 4.849 1.00 97.38 105 TRP A CA 1
ATOM 789 C C . TRP A 1 105 ? 4.431 2.075 5.061 1.00 97.38 105 TRP A C 1
ATOM 791 O O . TRP A 1 105 ? 4.020 1.902 6.204 1.00 97.38 105 TRP A O 1
ATOM 801 N N . ALA A 1 106 ? 3.839 1.511 4.006 1.00 97.25 106 ALA A N 1
ATOM 802 C CA . ALA A 1 106 ? 2.601 0.738 4.108 1.00 97.25 106 ALA A CA 1
ATOM 803 C C . ALA A 1 106 ? 2.756 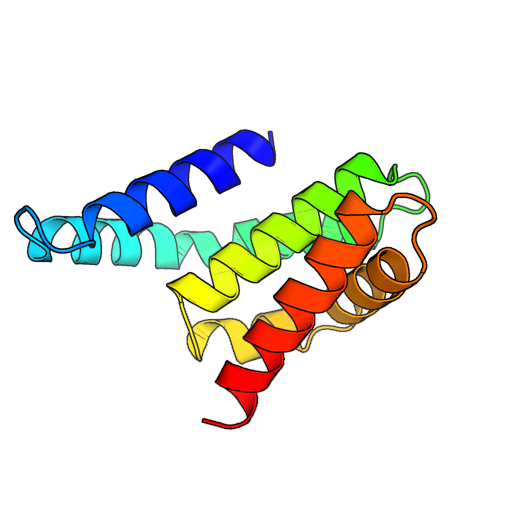-0.465 5.056 1.00 97.25 106 ALA A C 1
ATOM 805 O O . ALA A 1 106 ? 1.892 -0.714 5.893 1.00 97.25 106 ALA A O 1
ATOM 806 N N . THR A 1 107 ? 3.904 -1.157 5.012 1.00 97.00 107 THR A N 1
ATOM 807 C CA . THR A 1 107 ? 4.214 -2.245 5.959 1.00 97.00 107 THR A CA 1
ATOM 808 C C . THR A 1 107 ? 4.227 -1.750 7.411 1.00 97.00 107 THR A C 1
ATOM 810 O O . THR A 1 107 ? 3.762 -2.452 8.310 1.00 97.00 107 THR A O 1
ATOM 813 N N . LYS A 1 108 ? 4.758 -0.547 7.668 1.00 96.75 108 LYS A N 1
ATOM 814 C CA . LYS A 1 108 ? 4.759 0.058 9.007 1.00 96.75 108 LYS A CA 1
ATOM 815 C C . LYS A 1 108 ? 3.340 0.378 9.472 1.00 96.75 108 LYS A C 1
ATOM 817 O O . LYS A 1 108 ? 3.018 0.077 10.616 1.00 96.75 108 LYS A O 1
ATOM 822 N N . GLU A 1 109 ? 2.502 0.946 8.609 1.00 95.94 109 GLU A N 1
ATOM 823 C CA . GLU A 1 109 ? 1.108 1.258 8.953 1.00 95.94 109 GLU A CA 1
ATOM 824 C C . GLU A 1 109 ? 0.298 -0.013 9.247 1.00 95.94 109 GLU A C 1
ATOM 826 O O . GLU A 1 109 ? -0.416 -0.060 10.245 1.00 95.94 109 GLU A O 1
ATOM 831 N N . ILE A 1 110 ? 0.502 -1.089 8.476 1.00 95.69 110 ILE A N 1
ATOM 832 C CA . ILE A 1 110 ? -0.123 -2.397 8.743 1.00 95.69 110 ILE A CA 1
ATOM 833 C C . ILE A 1 110 ? 0.292 -2.936 10.117 1.00 95.69 110 ILE A C 1
ATOM 835 O O . ILE A 1 110 ? -0.538 -3.428 10.875 1.00 95.69 110 ILE A O 1
ATOM 839 N N . ARG A 1 111 ? 1.575 -2.826 10.482 1.00 95.31 111 ARG A N 1
ATOM 840 C CA . ARG A 1 111 ? 2.045 -3.273 11.804 1.00 95.31 111 ARG A CA 1
ATOM 841 C C . ARG A 1 111 ? 1.397 -2.505 12.952 1.00 95.31 111 ARG A C 1
ATOM 843 O O . ARG A 1 111 ? 1.135 -3.105 13.986 1.00 95.31 111 ARG A O 1
ATOM 850 N N . LYS A 1 112 ? 1.126 -1.207 12.784 1.00 94.25 112 LYS A N 1
ATOM 851 C CA . LYS A 1 112 ? 0.457 -0.408 13.823 1.00 94.25 112 LYS A CA 1
ATOM 852 C C . LYS A 1 112 ? -0.948 -0.924 14.114 1.00 94.25 112 LYS A C 1
ATOM 854 O O . LYS A 1 112 ? -1.316 -1.002 15.274 1.00 94.25 112 LYS A O 1
ATOM 859 N N . ILE A 1 113 ? -1.708 -1.288 13.079 1.00 93.38 113 ILE A N 1
ATOM 860 C CA . ILE A 1 113 ? -3.093 -1.751 13.254 1.00 93.38 113 ILE A CA 1
ATOM 861 C C . ILE A 1 113 ? -3.186 -3.199 13.743 1.00 93.38 113 ILE A C 1
ATOM 863 O O . ILE A 1 113 ? -4.204 -3.561 14.307 1.00 93.38 113 ILE A O 1
ATOM 867 N N . LYS A 1 114 ? -2.145 -4.020 13.543 1.00 89.06 114 LYS A N 1
ATOM 868 C CA . LYS A 1 114 ? -2.090 -5.401 14.060 1.00 89.06 114 LYS A CA 1
ATOM 869 C C . LYS A 1 114 ? -1.682 -5.493 15.529 1.00 89.06 114 LYS A C 1
ATOM 871 O O . LYS A 1 114 ? -1.988 -6.480 16.185 1.00 89.06 114 LYS A O 1
ATOM 876 N N . ASN A 1 115 ? -0.935 -4.503 16.011 1.00 81.88 115 ASN A N 1
ATOM 877 C CA . ASN A 1 115 ? -0.399 -4.474 17.371 1.00 81.88 115 ASN A CA 1
ATOM 878 C C . ASN A 1 115 ? -1.227 -3.584 18.320 1.00 81.88 115 ASN A C 1
ATOM 880 O O . ASN A 1 115 ? -0.829 -3.420 19.472 1.00 81.88 115 ASN A O 1
ATOM 884 N N . ASN A 1 116 ? -2.324 -3.003 17.823 1.00 57.50 116 ASN A N 1
ATOM 885 C CA . ASN A 1 116 ? -3.337 -2.261 18.576 1.00 57.50 116 ASN A CA 1
ATOM 886 C C . ASN A 1 116 ? -4.596 -3.111 18.697 1.00 57.50 116 ASN A C 1
ATOM 888 O O . ASN A 1 116 ? -5.169 -3.141 19.802 1.00 57.50 116 ASN A O 1
#

pLDDT: mean 83.94, std 15.52, range [49.69, 98.0]

Organism: NCBI:txid392030